Protein AF-A0AA39ZZK8-F1 (afdb_monomer_lite)

Secondary structure (DSSP, 8-state):
-PBPPSHHHHHHHHHHHHHH-SSSPPPHHHHHHHHHHHHHTTB---TTTT-

Sequence (51 aa):
MNKNWNDRADKDLFFTILSVKNIGVISGAEWTTIGNHMRSMGYGFTNEGCR

Structure (mmCIF, N/CA/C/O backbone):
data_AF-A0AA39ZZK8-F1
#
_entry.id   AF-A0AA39ZZK8-F1
#
loop_
_atom_site.group_PDB
_atom_site.id
_atom_site.type_symbol
_atom_site.label_atom_id
_atom_site.label_alt_id
_atom_site.label_comp_id
_atom_site.label_asym_id
_atom_site.label_entity_id
_atom_site.label_seq_id
_atom_site.pdbx_PDB_ins_code
_atom_site.Cartn_x
_atom_site.Cartn_y
_atom_site.Cartn_z
_atom_site.occupancy
_atom_site.B_iso_or_equiv
_atom_site.auth_seq_id
_atom_site.auth_comp_id
_atom_site.auth_asym_id
_atom_site.auth_atom_id
_atom_site.pdbx_PDB_model_num
ATOM 1 N N . MET A 1 1 ? 7.090 -9.161 -14.395 1.00 63.72 1 MET A N 1
ATOM 2 C CA . MET A 1 1 ? 8.295 -8.759 -13.640 1.00 63.72 1 MET A CA 1
ATOM 3 C C . MET A 1 1 ? 7.830 -7.707 -12.651 1.00 63.72 1 MET A C 1
ATOM 5 O O . MET A 1 1 ? 7.375 -6.660 -13.094 1.00 63.72 1 MET A O 1
ATOM 9 N N . ASN A 1 2 ? 7.774 -8.032 -11.359 1.00 77.31 2 ASN A N 1
ATOM 10 C CA . ASN A 1 2 ? 7.235 -7.101 -10.365 1.00 77.31 2 ASN A CA 1
ATOM 11 C C . ASN A 1 2 ? 8.201 -5.930 -10.179 1.00 77.31 2 ASN A C 1
ATOM 13 O O . ASN A 1 2 ? 9.417 -6.128 -10.177 1.00 77.31 2 ASN A O 1
ATOM 17 N N . LYS A 1 3 ? 7.661 -4.716 -10.040 1.00 86.75 3 LYS A N 1
ATOM 18 C CA . LYS A 1 3 ? 8.464 -3.541 -9.694 1.00 86.75 3 LYS A CA 1
ATOM 19 C C . LYS A 1 3 ? 9.043 -3.738 -8.286 1.00 86.75 3 LYS A C 1
ATOM 21 O O . LYS A 1 3 ? 8.330 -4.186 -7.387 1.00 86.75 3 LYS A O 1
ATOM 26 N N . ASN A 1 4 ? 10.323 -3.412 -8.123 1.00 91.50 4 ASN A N 1
ATOM 27 C CA . ASN A 1 4 ? 11.057 -3.511 -6.858 1.00 91.50 4 ASN A CA 1
ATOM 28 C C . ASN A 1 4 ? 11.088 -2.163 -6.117 1.00 91.50 4 ASN A C 1
ATOM 30 O O . ASN A 1 4 ? 10.676 -1.142 -6.671 1.00 91.50 4 ASN A O 1
ATOM 34 N N . TRP A 1 5 ? 11.594 -2.174 -4.880 1.00 93.56 5 TRP A N 1
ATOM 35 C CA . TRP A 1 5 ? 11.849 -0.967 -4.089 1.00 93.56 5 TRP A CA 1
ATOM 36 C C . TRP A 1 5 ? 12.834 -0.025 -4.787 1.00 93.56 5 TRP A C 1
ATOM 38 O O . TRP A 1 5 ? 13.852 -0.463 -5.326 1.00 93.56 5 TRP A O 1
ATOM 48 N N . ASN A 1 6 ? 12.488 1.261 -4.793 1.00 94.81 6 ASN A N 1
ATOM 49 C CA . ASN A 1 6 ? 13.271 2.394 -5.280 1.00 94.81 6 ASN A CA 1
ATOM 50 C C . ASN A 1 6 ? 12.587 3.700 -4.832 1.00 94.81 6 ASN A C 1
ATOM 52 O O . ASN A 1 6 ? 11.448 3.673 -4.369 1.00 94.81 6 ASN A O 1
ATOM 56 N N . ASP A 1 7 ? 13.212 4.850 -5.088 1.00 97.31 7 ASP A N 1
ATOM 57 C CA . ASP A 1 7 ? 12.671 6.167 -4.715 1.00 97.31 7 ASP A CA 1
ATOM 58 C C . ASP A 1 7 ? 11.248 6.434 -5.234 1.00 97.31 7 ASP A C 1
ATOM 60 O O . ASP A 1 7 ? 10.493 7.225 -4.661 1.00 97.31 7 ASP A O 1
ATOM 64 N N . ARG A 1 8 ? 10.875 5.823 -6.366 1.00 96.38 8 ARG A N 1
ATOM 65 C CA . ARG A 1 8 ? 9.520 5.942 -6.909 1.00 96.38 8 ARG A CA 1
ATOM 66 C C . ARG A 1 8 ? 8.534 5.112 -6.090 1.00 96.38 8 ARG A C 1
ATOM 68 O O . ARG A 1 8 ? 7.469 5.624 -5.768 1.00 96.38 8 ARG A O 1
ATOM 75 N N . ALA A 1 9 ? 8.896 3.878 -5.748 1.00 96.81 9 ALA A N 1
ATOM 76 C CA . ALA A 1 9 ? 8.110 3.005 -4.887 1.00 96.81 9 ALA A CA 1
ATOM 77 C C . ALA A 1 9 ? 7.891 3.629 -3.503 1.00 96.81 9 ALA A C 1
ATOM 79 O O . ALA A 1 9 ? 6.772 3.578 -3.003 1.00 96.81 9 ALA A O 1
ATOM 80 N N . ASP A 1 10 ? 8.906 4.287 -2.937 1.00 97.12 10 ASP A N 1
ATOM 81 C CA . ASP A 1 10 ? 8.800 4.967 -1.641 1.00 97.12 10 ASP A CA 1
ATOM 82 C C . ASP A 1 10 ? 7.814 6.140 -1.697 1.00 97.12 10 ASP A C 1
ATOM 84 O O . ASP A 1 10 ? 6.956 6.290 -0.826 1.00 97.12 10 ASP A O 1
ATOM 88 N N . LYS A 1 11 ? 7.879 6.954 -2.761 1.00 98.00 11 LYS A N 1
ATOM 89 C CA . LYS A 1 11 ? 6.925 8.052 -2.990 1.00 98.00 11 LYS A CA 1
ATOM 90 C C . LYS A 1 11 ? 5.505 7.535 -3.181 1.00 98.00 11 LYS A C 1
ATOM 92 O O . LYS A 1 11 ? 4.577 8.073 -2.580 1.00 98.00 11 LYS A O 1
ATOM 97 N N . ASP A 1 12 ? 5.333 6.509 -4.008 1.00 97.62 12 ASP A N 1
ATOM 98 C CA . ASP A 1 12 ? 4.018 5.932 -4.281 1.00 97.62 12 ASP A CA 1
ATOM 99 C C . ASP A 1 12 ? 3.429 5.289 -3.012 1.00 97.62 12 ASP A C 1
ATOM 101 O O . ASP A 1 12 ? 2.250 5.495 -2.716 1.00 97.62 12 ASP A O 1
ATOM 105 N N . LEU A 1 13 ? 4.250 4.609 -2.201 1.00 97.69 13 LEU A N 1
ATOM 106 C CA . LEU A 1 13 ? 3.851 4.094 -0.889 1.00 97.69 13 LEU A CA 1
ATOM 107 C C . LEU A 1 13 ? 3.423 5.226 0.048 1.00 97.69 13 LEU A C 1
ATOM 109 O O . LEU A 1 13 ? 2.359 5.141 0.655 1.00 97.69 13 LEU A O 1
ATOM 113 N N . PHE A 1 14 ? 4.211 6.298 0.139 1.00 96.94 14 PHE A N 1
ATOM 114 C CA . PHE A 1 14 ? 3.906 7.440 0.997 1.00 96.94 14 PHE A CA 1
ATOM 115 C C . PHE A 1 14 ? 2.568 8.096 0.630 1.00 96.94 14 PHE A C 1
ATOM 117 O O . PHE A 1 14 ? 1.716 8.288 1.497 1.00 96.94 14 PHE A O 1
ATOM 124 N N . PHE A 1 15 ? 2.324 8.376 -0.654 1.00 97.69 15 PHE A N 1
ATOM 125 C CA . PHE A 1 15 ? 1.040 8.935 -1.094 1.00 97.69 15 PHE A CA 1
ATOM 126 C C . PHE A 1 15 ? -0.128 7.959 -0.910 1.00 97.69 15 PHE A C 1
ATOM 128 O O . PHE A 1 15 ? -1.241 8.389 -0.607 1.00 97.69 15 PHE A O 1
ATOM 135 N N . THR A 1 16 ? 0.118 6.654 -1.039 1.00 97.38 16 THR A N 1
ATOM 136 C CA . THR A 1 16 ? -0.882 5.620 -0.738 1.00 97.38 16 THR A CA 1
ATOM 137 C C . THR A 1 16 ? -1.235 5.608 0.749 1.00 97.38 16 THR A C 1
ATOM 139 O O . THR A 1 16 ? -2.408 5.544 1.102 1.00 97.38 16 THR A O 1
ATOM 142 N N . ILE A 1 17 ? -0.243 5.723 1.635 1.00 97.25 17 ILE A N 1
ATOM 143 C CA . ILE A 1 17 ? -0.471 5.835 3.078 1.00 97.25 17 ILE A CA 1
ATOM 144 C C . ILE A 1 17 ? -1.318 7.071 3.379 1.00 97.25 17 ILE A C 1
ATOM 146 O O . ILE A 1 17 ? -2.351 6.939 4.028 1.00 97.25 17 ILE A O 1
ATOM 150 N N . LEU A 1 18 ? -0.944 8.244 2.857 1.00 96.88 18 LEU A N 1
ATOM 151 C CA . LEU A 1 18 ? -1.683 9.487 3.098 1.00 96.88 18 LEU A CA 1
ATOM 152 C C . LEU A 1 18 ? -3.121 9.452 2.561 1.00 96.88 18 LEU A C 1
ATOM 154 O O . LEU A 1 18 ? -4.001 10.071 3.161 1.00 96.88 18 LEU A O 1
ATOM 158 N N . SER A 1 19 ? -3.371 8.737 1.457 1.00 96.06 19 SER A N 1
ATOM 159 C CA . SER A 1 19 ? -4.717 8.601 0.886 1.00 96.06 19 SER A CA 1
ATOM 160 C C . SER A 1 19 ? -5.624 7.676 1.703 1.00 96.06 19 SER A C 1
ATOM 162 O O . SER A 1 19 ? -6.835 7.884 1.730 1.00 96.06 19 SER A O 1
ATOM 164 N N . VAL A 1 20 ? -5.050 6.692 2.404 1.00 96.50 20 VAL A N 1
ATOM 165 C CA . VAL A 1 20 ? -5.782 5.792 3.311 1.00 96.50 20 VAL A CA 1
ATOM 166 C C . VAL A 1 20 ? -5.930 6.410 4.702 1.00 96.50 20 VAL A C 1
ATOM 168 O O . VAL A 1 20 ? -7.011 6.368 5.288 1.00 96.50 20 VAL A O 1
ATOM 171 N N . LYS A 1 21 ? -4.854 6.987 5.244 1.00 94.94 21 LYS A N 1
ATOM 172 C CA . LYS A 1 21 ? -4.821 7.623 6.560 1.00 94.94 21 LYS A CA 1
ATOM 173 C C . LYS A 1 21 ? -3.769 8.726 6.623 1.00 94.94 21 LYS A C 1
ATOM 175 O O . LYS A 1 21 ? -2.571 8.472 6.635 1.00 94.94 21 LYS A O 1
ATOM 180 N N . ASN A 1 22 ? -4.244 9.955 6.787 1.00 90.12 22 ASN A N 1
ATOM 181 C CA . ASN A 1 22 ? -3.383 11.128 6.929 1.00 90.12 22 ASN A CA 1
ATOM 182 C C . ASN A 1 22 ? -2.919 11.377 8.384 1.00 90.12 22 ASN A C 1
ATOM 184 O O . ASN A 1 22 ? -1.869 11.967 8.607 1.00 90.12 22 ASN A O 1
ATOM 188 N N . ILE A 1 23 ? -3.681 10.941 9.400 1.00 91.31 23 ILE A N 1
ATOM 189 C CA . ILE A 1 23 ? -3.342 11.142 10.823 1.00 91.31 23 ILE A CA 1
ATOM 190 C C . ILE A 1 23 ? -3.673 9.880 11.630 1.00 91.31 23 ILE A C 1
ATOM 192 O O . ILE A 1 23 ? -4.744 9.295 11.469 1.00 91.31 23 ILE A O 1
ATOM 196 N N . GLY A 1 24 ? -2.777 9.505 12.547 1.00 92.44 24 GLY A N 1
ATOM 197 C CA . GLY A 1 24 ? -2.965 8.411 13.504 1.00 92.44 24 GLY A CA 1
ATOM 198 C C . GLY A 1 24 ? -2.236 7.119 13.127 1.00 92.44 24 GLY A C 1
ATOM 199 O O . GLY A 1 24 ? -1.501 7.056 12.147 1.00 92.44 24 GLY A O 1
ATOM 200 N N . VAL A 1 25 ? -2.426 6.075 13.937 1.00 94.25 25 VAL A N 1
ATOM 201 C CA . VAL A 1 25 ? -1.775 4.770 13.742 1.00 94.25 25 VAL A CA 1
ATOM 202 C C . VAL A 1 25 ? -2.457 3.992 12.613 1.00 94.25 25 VAL A C 1
ATOM 204 O O . VAL A 1 25 ? -3.689 3.921 12.552 1.00 94.25 25 VAL A O 1
ATOM 207 N N . ILE A 1 26 ? -1.652 3.382 11.740 1.00 95.88 26 ILE A N 1
ATOM 208 C CA . ILE A 1 26 ? -2.119 2.508 10.659 1.00 95.88 26 ILE A CA 1
ATOM 209 C C . ILE A 1 26 ? -2.342 1.098 11.219 1.00 95.88 26 ILE A C 1
ATOM 211 O O . ILE A 1 26 ? -1.422 0.442 11.713 1.00 95.88 26 ILE A O 1
ATOM 215 N N . SER A 1 27 ? -3.590 0.650 11.165 1.00 95.88 27 SER A N 1
ATOM 216 C CA . SER A 1 27 ? -4.048 -0.670 11.592 1.00 95.88 27 SER A CA 1
ATOM 217 C C . SER A 1 27 ? -3.725 -1.753 10.556 1.00 95.88 27 SER A C 1
ATOM 219 O O . SER A 1 27 ? -3.422 -1.469 9.399 1.00 95.88 27 SER A O 1
ATOM 221 N N . GLY A 1 28 ? -3.8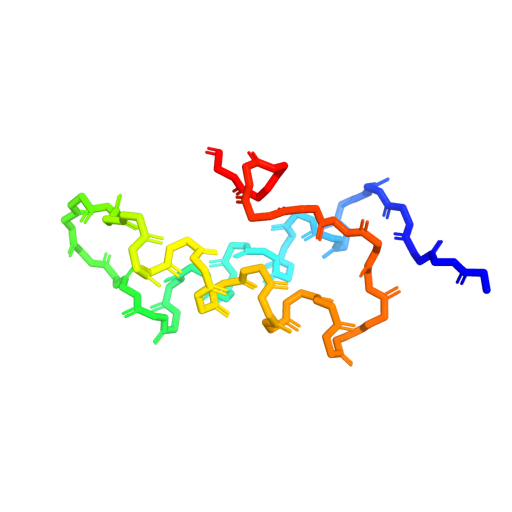35 -3.029 10.941 1.00 95.31 28 GLY A N 1
ATOM 222 C CA . GLY A 1 28 ? -3.601 -4.148 10.015 1.00 95.31 28 GLY A CA 1
ATOM 223 C C . GLY A 1 28 ? -4.551 -4.169 8.807 1.00 95.31 28 GLY A C 1
ATOM 224 O O . GLY A 1 28 ? -4.139 -4.520 7.700 1.00 95.31 28 GLY A O 1
ATOM 225 N N . ALA A 1 29 ? -5.805 -3.740 8.987 1.00 95.62 29 ALA A N 1
ATOM 226 C CA . ALA A 1 29 ? -6.763 -3.624 7.886 1.00 95.62 29 ALA A CA 1
ATOM 227 C C . ALA A 1 29 ? -6.332 -2.545 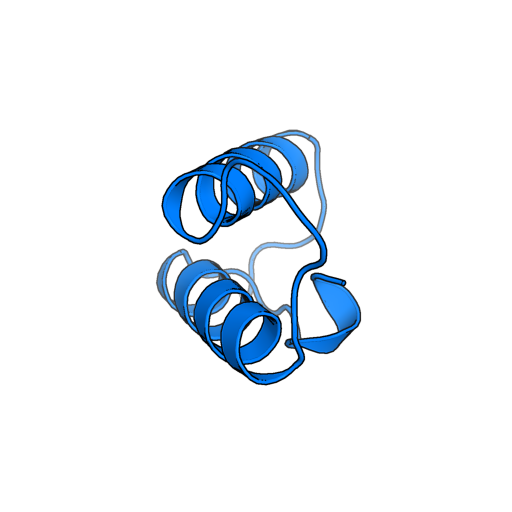6.879 1.00 95.62 29 ALA A C 1
ATOM 229 O O . ALA A 1 29 ? -6.421 -2.743 5.670 1.00 95.62 29 ALA A O 1
ATOM 230 N N . GLU A 1 30 ? -5.788 -1.432 7.369 1.00 97.19 30 GLU A N 1
ATOM 231 C CA . GLU A 1 30 ? -5.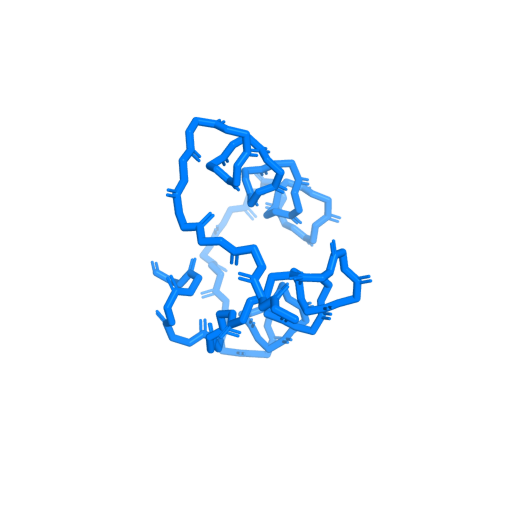284 -0.351 6.519 1.00 97.19 30 GLU A CA 1
ATOM 232 C C . GLU A 1 30 ? -4.007 -0.765 5.784 1.00 97.19 30 GLU A C 1
ATOM 234 O O . GLU A 1 30 ? -3.908 -0.526 4.583 1.00 97.19 30 GLU A O 1
ATOM 239 N N . TRP A 1 31 ? -3.090 -1.491 6.434 1.00 96.81 31 TRP A N 1
ATOM 240 C CA . TRP A 1 31 ? -1.937 -2.093 5.751 1.00 96.81 31 TRP A CA 1
ATOM 241 C C . TRP A 1 31 ? -2.341 -3.091 4.664 1.00 96.81 31 TRP A C 1
ATOM 243 O O . TRP A 1 31 ? -1.704 -3.154 3.614 1.00 96.81 31 TRP A O 1
ATOM 253 N N . THR A 1 32 ? -3.437 -3.826 4.869 1.00 97.44 32 THR A N 1
ATOM 254 C CA . THR A 1 32 ? -4.005 -4.702 3.835 1.00 97.44 32 THR A CA 1
ATOM 255 C C . THR A 1 32 ? -4.487 -3.897 2.627 1.00 97.44 32 THR A C 1
ATOM 257 O O . THR A 1 32 ? -4.186 -4.253 1.486 1.00 97.44 32 THR A O 1
ATOM 260 N N . THR A 1 33 ? -5.182 -2.780 2.856 1.00 97.38 33 THR A N 1
ATOM 261 C CA . THR A 1 33 ? -5.616 -1.861 1.792 1.00 97.38 33 THR A CA 1
ATOM 262 C C . THR A 1 33 ? -4.429 -1.242 1.051 1.00 97.38 33 THR A C 1
ATOM 264 O O . THR A 1 33 ? -4.411 -1.249 -0.180 1.00 97.38 33 THR A O 1
ATOM 267 N N . ILE A 1 34 ? -3.408 -0.775 1.776 1.00 97.88 34 ILE A N 1
ATOM 268 C CA . ILE A 1 34 ? -2.183 -0.195 1.205 1.00 97.88 34 ILE A CA 1
ATOM 269 C C . ILE A 1 34 ? -1.454 -1.229 0.339 1.00 97.88 34 ILE A C 1
ATOM 271 O O . ILE A 1 34 ? -1.157 -0.958 -0.822 1.00 97.88 34 ILE A O 1
ATOM 275 N N . GLY A 1 35 ? -1.231 -2.442 0.853 1.00 96.69 35 GLY A N 1
ATOM 276 C CA . GLY A 1 35 ? -0.563 -3.510 0.106 1.00 96.69 35 GLY A CA 1
ATOM 277 C C . GLY A 1 35 ? -1.330 -3.933 -1.151 1.00 96.69 35 GLY A C 1
ATOM 278 O O . GLY A 1 35 ? -0.725 -4.169 -2.198 1.00 96.69 35 GLY A O 1
ATOM 279 N N . ASN A 1 36 ? -2.667 -3.975 -1.093 1.00 96.88 36 ASN A N 1
ATOM 280 C CA . ASN A 1 36 ? -3.507 -4.207 -2.274 1.00 96.88 36 ASN A CA 1
ATOM 281 C C . ASN A 1 36 ? -3.322 -3.103 -3.331 1.00 96.88 36 ASN A C 1
ATOM 283 O O . ASN A 1 36 ? -3.224 -3.409 -4.520 1.00 96.88 36 ASN A O 1
ATOM 287 N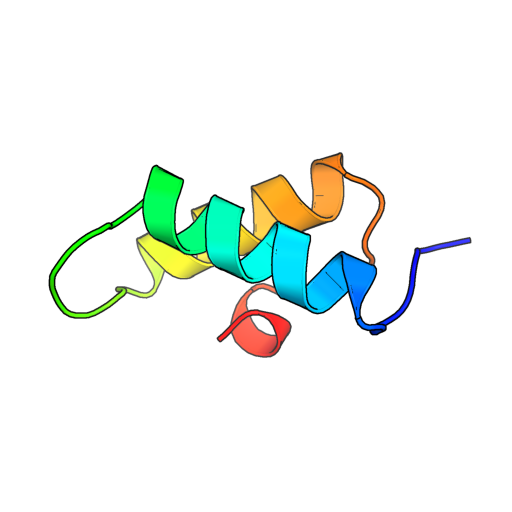 N . HIS A 1 37 ? -3.242 -1.839 -2.909 1.00 96.75 37 HIS A N 1
ATOM 288 C CA . HIS A 1 37 ? -3.032 -0.707 -3.812 1.00 96.75 37 HIS A CA 1
ATOM 289 C C . HIS A 1 37 ? -1.628 -0.719 -4.435 1.00 96.75 37 HIS A C 1
ATOM 291 O O . HIS A 1 37 ? -1.475 -0.562 -5.643 1.00 96.75 37 HIS A O 1
ATOM 297 N N . MET A 1 38 ? -0.590 -1.012 -3.650 1.00 97.12 38 MET A N 1
ATOM 298 C CA . MET A 1 38 ? 0.771 -1.170 -4.178 1.00 97.12 38 MET A CA 1
ATOM 299 C C . MET A 1 38 ? 0.838 -2.291 -5.227 1.00 97.12 38 MET A C 1
ATOM 301 O O . MET A 1 38 ? 1.443 -2.125 -6.290 1.00 97.12 38 MET A O 1
ATOM 305 N N . ARG A 1 39 ? 0.145 -3.411 -4.991 1.00 95.50 39 ARG A N 1
ATOM 306 C CA . ARG A 1 39 ? 0.061 -4.511 -5.962 1.00 95.50 39 ARG A CA 1
ATOM 307 C C . ARG A 1 39 ? -0.674 -4.133 -7.245 1.00 95.50 39 ARG A C 1
ATOM 309 O O . ARG A 1 39 ? -0.224 -4.529 -8.320 1.00 95.50 39 ARG A O 1
ATOM 316 N N . SER A 1 40 ? -1.737 -3.328 -7.178 1.00 95.44 40 SER A N 1
ATOM 317 C CA . SER A 1 40 ? -2.424 -2.855 -8.390 1.00 95.44 40 SER A CA 1
ATOM 318 C C . SER A 1 40 ? -1.552 -1.916 -9.238 1.00 95.44 40 SER A C 1
ATOM 320 O O . SER A 1 40 ? -1.681 -1.905 -10.461 1.00 95.44 40 SER A O 1
ATOM 322 N N . MET A 1 41 ? -0.591 -1.212 -8.627 1.00 95.12 41 MET A N 1
ATOM 323 C CA . MET A 1 41 ? 0.430 -0.416 -9.329 1.00 95.12 41 MET A CA 1
ATOM 324 C C . MET A 1 41 ? 1.569 -1.257 -9.945 1.00 95.12 41 MET A C 1
ATOM 326 O O . MET A 1 41 ? 2.458 -0.716 -10.620 1.00 95.12 41 MET A O 1
ATOM 330 N N . GLY A 1 42 ? 1.548 -2.580 -9.751 1.00 94.94 42 GLY A N 1
ATOM 331 C CA . GLY A 1 42 ? 2.527 -3.529 -10.286 1.00 94.94 42 GLY A CA 1
ATOM 332 C C . GLY A 1 42 ? 3.727 -3.792 -9.371 1.00 94.94 42 GLY A C 1
ATOM 333 O O . GLY A 1 42 ? 4.720 -4.369 -9.827 1.00 94.94 42 GLY A O 1
ATOM 334 N N . TYR A 1 43 ? 3.665 -3.366 -8.106 1.00 95.69 43 TYR A N 1
ATOM 335 C CA . TYR A 1 43 ? 4.667 -3.718 -7.101 1.00 95.69 43 TYR A CA 1
ATOM 336 C C . TYR A 1 43 ? 4.410 -5.114 -6.532 1.00 95.69 43 TYR A C 1
ATOM 338 O O . TYR A 1 43 ? 3.272 -5.526 -6.33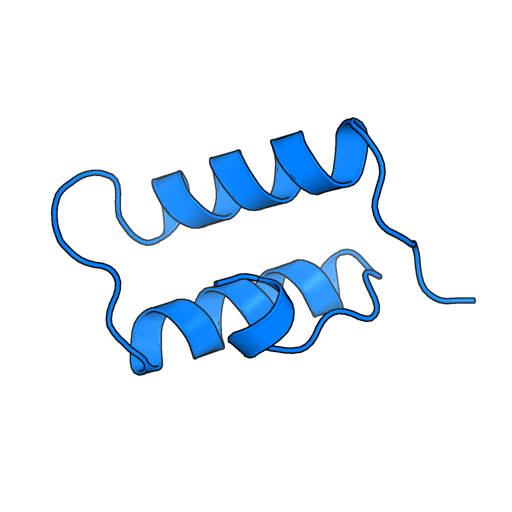5 1.00 95.69 43 TYR A O 1
ATOM 346 N N . GLY A 1 44 ? 5.481 -5.851 -6.245 1.00 91.62 44 GLY A N 1
ATOM 347 C CA . GLY A 1 44 ? 5.400 -7.209 -5.694 1.00 91.62 44 GLY A CA 1
ATOM 348 C C . GLY A 1 44 ? 5.314 -7.280 -4.168 1.00 91.62 44 GLY A C 1
ATOM 349 O O . GLY A 1 44 ? 5.638 -8.324 -3.611 1.00 91.62 44 GLY A O 1
ATOM 350 N N . PHE A 1 45 ? 4.978 -6.185 -3.485 1.00 92.38 45 PHE A N 1
ATOM 351 C CA . PHE A 1 45 ? 5.128 -6.068 -2.032 1.00 92.38 45 PHE A CA 1
ATOM 352 C C . PHE A 1 45 ? 3.999 -6.766 -1.262 1.00 92.38 45 PHE A C 1
ATOM 354 O O . PHE A 1 45 ? 2.836 -6.765 -1.677 1.00 92.38 45 PHE A O 1
ATOM 361 N N . THR A 1 46 ? 4.352 -7.361 -0.120 1.00 92.12 46 THR A N 1
ATOM 362 C CA . THR A 1 46 ? 3.386 -7.870 0.861 1.00 92.12 46 THR A CA 1
ATOM 363 C C . THR A 1 46 ? 2.837 -6.722 1.707 1.00 92.12 46 THR A C 1
ATOM 365 O O . THR A 1 46 ? 3.417 -5.638 1.744 1.00 92.12 46 THR A O 1
ATOM 368 N N . ASN A 1 47 ? 1.731 -6.961 2.414 1.00 92.81 47 ASN A N 1
ATOM 369 C CA . ASN A 1 47 ? 1.148 -5.959 3.309 1.00 92.81 47 ASN A CA 1
ATOM 370 C C . ASN A 1 47 ? 2.144 -5.574 4.422 1.00 92.81 47 ASN A C 1
ATOM 372 O O . ASN A 1 47 ? 2.284 -4.401 4.743 1.00 92.81 47 ASN A O 1
ATOM 376 N N . GLU A 1 48 ? 2.883 -6.554 4.948 1.00 91.81 48 GLU A N 1
ATOM 377 C CA . GLU A 1 48 ? 3.967 -6.365 5.915 1.00 91.81 48 GLU A CA 1
ATOM 378 C C . GLU A 1 48 ? 5.184 -5.674 5.304 1.00 91.81 48 GLU A C 1
ATOM 380 O O . GLU A 1 48 ? 5.834 -4.905 5.991 1.00 91.81 48 GLU A O 1
ATOM 38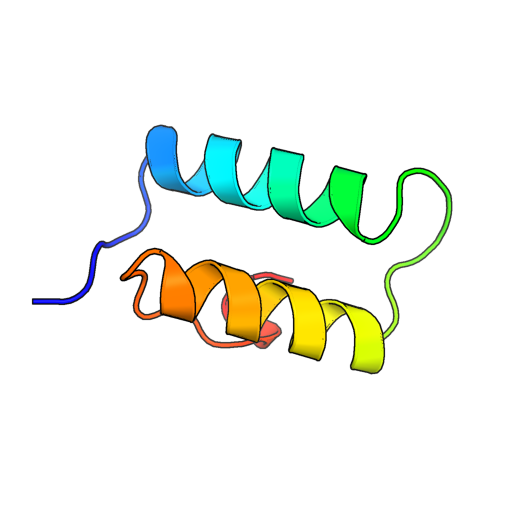5 N N . GLY A 1 49 ? 5.493 -5.911 4.027 1.00 92.19 49 GLY A N 1
ATOM 386 C CA . GLY A 1 49 ? 6.583 -5.212 3.346 1.00 92.19 49 GLY A CA 1
ATOM 387 C C . GLY A 1 49 ? 6.297 -3.724 3.144 1.00 92.19 49 GLY A C 1
ATOM 388 O O . GLY A 1 49 ? 7.228 -2.937 3.038 1.00 92.19 49 GLY A O 1
ATOM 389 N N . CYS A 1 50 ? 5.020 -3.339 3.089 1.00 93.69 50 CYS A N 1
ATOM 390 C CA . CYS A 1 50 ? 4.605 -1.941 3.066 1.00 93.69 50 CYS A CA 1
ATOM 391 C C . CYS A 1 50 ? 4.637 -1.264 4.449 1.00 93.69 50 CYS A C 1
ATOM 393 O O . CYS A 1 50 ? 4.597 -0.036 4.479 1.00 93.69 50 CYS A O 1
ATOM 395 N N . ARG A 1 51 ? 4.655 -2.032 5.548 1.00 92.69 51 ARG A N 1
ATOM 396 C CA . ARG A 1 51 ? 4.559 -1.548 6.934 1.00 92.69 51 ARG A CA 1
ATOM 397 C C . ARG A 1 51 ? 5.913 -1.171 7.522 1.00 92.69 51 ARG A C 1
ATOM 399 O O . ARG A 1 51 ? 5.935 -0.153 8.250 1.00 92.69 51 ARG A O 1
#

Organism: NCBI:txid1954250

pLDDT: mean 94.18, std 5.52, range [63.72, 98.0]

Radius of gyration: 10.21 Å; chains: 1; bounding box: 20×20×27 Å

Foldseek 3Di:
DADDDDPVLVVLLVVLLCVLPVDDDQDLVSLCVSQVVSVVVRHPDDSVSSD